Protein AF-A0A4Y2NV01-F1 (afdb_monomer)

Radius of gyration: 21.33 Å; Cα contacts (8 Å, |Δi|>4): 60; chains: 1; bounding box: 48×31×51 Å

Foldseek 3Di:
DVVVCVVVVNPDQVVLLVVVVVVDDPVLCVQCVVCVVPPDDPHSNVVSVVSSVVVVLVVVVVVLLVVLLVDACPVPDLVVNLVVNCVSCVVSDDPVSSVVSSLVRDDPVVNVVVVVVDDD

Mean predicted aligned error: 11.94 Å

Structure (mmCIF, N/CA/C/O backbone):
data_AF-A0A4Y2NV01-F1
#
_entry.id   AF-A0A4Y2NV01-F1
#
loop_
_atom_site.group_PDB
_atom_site.id
_atom_site.type_symbol
_atom_site.label_atom_id
_atom_site.label_alt_id
_atom_site.label_comp_id
_atom_site.label_asym_id
_atom_site.label_entity_id
_atom_site.label_seq_id
_atom_site.pdbx_PDB_ins_code
_atom_site.Cartn_x
_atom_site.Cartn_y
_atom_site.Cartn_z
_atom_site.occupancy
_atom_site.B_iso_or_equiv
_atom_site.auth_seq_id
_atom_site.auth_comp_id
_atom_site.auth_asym_id
_atom_site.auth_atom_id
_atom_site.pdbx_PDB_model_num
ATOM 1 N N . MET A 1 1 ? 13.726 -6.602 -5.832 1.00 59.62 1 MET A N 1
ATOM 2 C CA . MET A 1 1 ? 13.612 -6.350 -7.286 1.00 59.62 1 MET A CA 1
ATOM 3 C C . MET A 1 1 ? 14.765 -5.481 -7.773 1.00 59.62 1 MET A C 1
ATOM 5 O O . MET A 1 1 ? 15.506 -5.934 -8.630 1.00 59.62 1 MET A O 1
ATOM 9 N N . GLU A 1 2 ? 15.020 -4.323 -7.153 1.00 65.00 2 GLU A N 1
ATOM 10 C CA . GLU A 1 2 ? 16.169 -3.465 -7.508 1.00 65.00 2 GLU A CA 1
ATOM 11 C C . GLU A 1 2 ? 17.526 -4.170 -7.432 1.00 65.00 2 GLU A C 1
ATOM 13 O O . GLU A 1 2 ? 18.342 -4.016 -8.332 1.00 65.00 2 GLU A O 1
ATOM 18 N N . SER A 1 3 ? 17.733 -5.040 -6.440 1.00 69.25 3 SER A N 1
ATOM 19 C CA . SER A 1 3 ? 18.971 -5.819 -6.318 1.00 69.25 3 SER A CA 1
ATOM 20 C C . SER A 1 3 ? 19.257 -6.714 -7.531 1.00 69.25 3 SER A C 1
ATOM 22 O O . SER A 1 3 ? 20.423 -6.929 -7.837 1.00 69.25 3 SER A O 1
ATOM 24 N N . GLN A 1 4 ? 18.231 -7.211 -8.242 1.00 71.69 4 GLN A N 1
ATOM 25 C CA . GLN A 1 4 ? 18.426 -8.031 -9.448 1.00 71.69 4 GLN A CA 1
ATOM 26 C C . GLN A 1 4 ? 18.881 -7.183 -10.638 1.00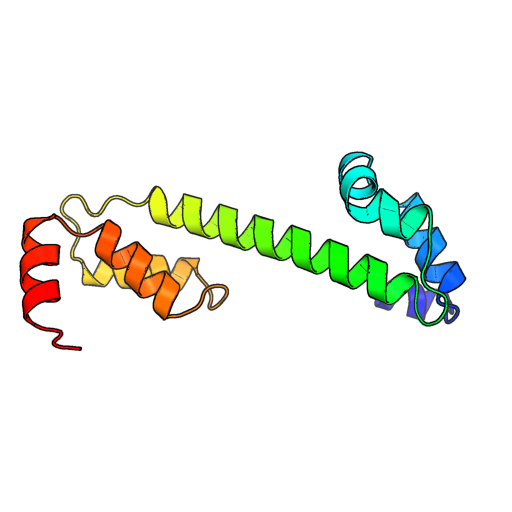 71.69 4 GLN A C 1
ATOM 28 O O . GLN A 1 4 ? 19.762 -7.604 -11.380 1.00 71.69 4 GLN A O 1
ATOM 33 N N . PHE A 1 5 ? 18.344 -5.968 -10.785 1.00 75.25 5 PHE A N 1
ATOM 34 C CA . PHE A 1 5 ? 18.794 -5.036 -11.821 1.00 75.25 5 PHE A CA 1
ATOM 35 C C . PHE A 1 5 ? 20.222 -4.559 -11.565 1.00 75.25 5 PHE A C 1
ATOM 37 O O . PHE A 1 5 ? 21.025 -4.522 -12.494 1.00 75.25 5 PHE A O 1
ATOM 44 N N . THR A 1 6 ? 20.565 -4.279 -10.305 1.00 71.12 6 THR A N 1
ATOM 45 C CA . THR A 1 6 ? 21.931 -3.917 -9.907 1.00 71.12 6 THR A CA 1
ATOM 46 C C . THR A 1 6 ? 22.914 -5.066 -10.143 1.00 71.12 6 THR A C 1
ATOM 48 O O . THR A 1 6 ? 23.996 -4.834 -10.672 1.00 71.12 6 THR A O 1
ATOM 51 N N . LEU A 1 7 ? 22.535 -6.308 -9.819 1.00 72.06 7 LEU A N 1
ATOM 52 C CA . LEU A 1 7 ? 23.354 -7.501 -10.079 1.00 72.06 7 LEU A CA 1
ATOM 53 C C . LEU A 1 7 ? 23.544 -7.781 -11.576 1.00 72.06 7 LEU A C 1
ATOM 55 O O . LEU A 1 7 ? 24.621 -8.200 -11.983 1.00 72.06 7 LEU A O 1
ATOM 59 N N . ALA A 1 8 ? 22.517 -7.536 -12.391 1.00 68.81 8 ALA A N 1
ATOM 60 C CA . ALA A 1 8 ? 22.559 -7.735 -13.839 1.00 68.81 8 ALA A CA 1
ATOM 61 C C . ALA A 1 8 ? 23.188 -6.555 -14.610 1.00 68.81 8 ALA A C 1
ATOM 63 O O . ALA A 1 8 ? 23.243 -6.594 -15.838 1.00 68.81 8 ALA A O 1
ATOM 64 N N . GLY A 1 9 ? 23.631 -5.493 -13.923 1.00 70.94 9 GLY A N 1
ATOM 65 C CA . GLY A 1 9 ? 24.184 -4.288 -14.556 1.00 70.94 9 GLY A CA 1
ATOM 66 C C . GLY A 1 9 ? 23.159 -3.476 -15.359 1.00 70.94 9 GLY A C 1
ATOM 67 O O . GLY A 1 9 ? 23.531 -2.655 -16.196 1.00 70.94 9 GLY A O 1
ATOM 68 N N . VAL A 1 10 ? 21.863 -3.692 -15.127 1.00 72.62 10 VAL A N 1
ATOM 69 C CA . VAL A 1 10 ? 20.784 -3.030 -15.863 1.00 72.62 10 VAL A CA 1
ATOM 70 C C . VAL A 1 10 ? 20.525 -1.658 -15.246 1.00 72.62 10 VAL A C 1
ATOM 72 O O . VAL A 1 10 ? 19.802 -1.518 -14.259 1.00 72.62 10 VAL A O 1
ATOM 75 N N . THR A 1 11 ? 21.115 -0.626 -15.843 1.00 69.62 11 THR A N 1
ATOM 76 C CA . THR A 1 11 ? 20.941 0.775 -15.426 1.00 69.62 11 THR A CA 1
ATOM 77 C C . THR A 1 11 ? 19.877 1.511 -16.237 1.00 69.62 11 THR A C 1
ATOM 79 O O . THR A 1 11 ? 19.273 2.444 -15.715 1.00 69.62 11 THR A O 1
ATOM 82 N N . SER A 1 12 ? 19.593 1.061 -17.464 1.00 78.19 12 SER A N 1
ATOM 83 C CA . SER A 1 12 ? 18.589 1.671 -18.343 1.00 78.19 12 SER A CA 1
ATOM 84 C C . SER A 1 12 ? 17.168 1.426 -17.840 1.00 78.19 12 SER A C 1
ATOM 86 O O . SER A 1 12 ? 16.751 0.281 -17.649 1.00 78.19 12 SER A O 1
ATOM 88 N N . GLU A 1 13 ? 16.405 2.503 -17.665 1.00 77.31 13 GLU A N 1
ATOM 89 C CA . GLU A 1 13 ? 15.003 2.434 -17.255 1.00 77.31 13 GLU A CA 1
ATOM 90 C C . GLU A 1 13 ? 14.111 1.704 -18.248 1.00 77.31 13 GLU A C 1
ATOM 92 O O . GLU A 1 13 ? 13.253 0.933 -17.829 1.00 77.31 13 GLU A O 1
ATOM 97 N N . ILE A 1 14 ? 14.353 1.868 -19.548 1.00 77.75 14 ILE A N 1
ATOM 98 C CA . ILE A 1 14 ? 13.606 1.162 -20.594 1.00 77.75 14 ILE A CA 1
ATOM 99 C C . ILE A 1 14 ? 13.818 -0.352 -20.457 1.00 77.75 14 ILE A C 1
ATOM 101 O O . ILE A 1 14 ? 12.866 -1.132 -20.514 1.00 77.75 14 ILE A O 1
ATOM 105 N N . THR A 1 15 ? 15.052 -0.787 -20.190 1.00 80.69 15 THR A N 1
ATOM 106 C CA . THR A 1 15 ? 15.349 -2.209 -19.975 1.00 80.69 15 THR A CA 1
ATOM 107 C C . THR A 1 15 ? 14.686 -2.738 -18.704 1.00 80.69 15 THR A C 1
ATOM 109 O O . THR A 1 15 ? 14.122 -3.832 -18.727 1.00 80.69 15 THR A O 1
ATOM 112 N N . LYS A 1 16 ? 14.695 -1.969 -17.603 1.00 81.06 16 LYS A N 1
ATOM 113 C CA . LYS A 1 16 ? 13.985 -2.347 -16.367 1.00 81.06 16 LYS A CA 1
ATOM 114 C C . LYS A 1 16 ? 12.476 -2.432 -16.594 1.00 81.06 16 LYS A C 1
ATOM 116 O O . LYS A 1 16 ? 11.851 -3.388 -16.142 1.00 81.06 16 LYS A O 1
ATOM 121 N N . PHE A 1 17 ? 11.908 -1.471 -17.319 1.00 82.12 17 PHE A N 1
ATOM 122 C CA . PHE A 1 17 ? 10.496 -1.426 -17.681 1.00 82.12 17 PHE A CA 1
ATOM 123 C C . PHE A 1 17 ? 10.084 -2.682 -18.451 1.00 82.12 17 PHE A C 1
ATOM 125 O O . PHE A 1 17 ? 9.199 -3.401 -17.998 1.00 82.12 17 PHE A O 1
ATOM 132 N N . HIS A 1 18 ? 10.782 -3.030 -19.537 1.00 82.44 18 HIS A N 1
ATOM 133 C CA . HIS A 1 18 ? 10.476 -4.249 -20.293 1.00 82.44 18 HIS A CA 1
ATOM 134 C C . HIS A 1 18 ? 10.630 -5.523 -19.457 1.00 82.44 18 HIS A C 1
ATOM 136 O O . HIS A 1 18 ? 9.818 -6.438 -19.580 1.00 82.44 18 HIS A O 1
ATOM 142 N N . HIS A 1 19 ? 11.630 -5.580 -18.574 1.00 82.62 19 HIS A N 1
ATOM 143 C CA . HIS A 1 19 ? 11.819 -6.729 -17.691 1.00 82.62 19 HIS A CA 1
ATOM 144 C C . HIS A 1 19 ? 10.650 -6.906 -16.713 1.00 82.62 19 HIS A C 1
ATOM 146 O O . HIS A 1 19 ? 10.205 -8.029 -16.485 1.00 82.62 19 HIS A O 1
ATOM 152 N N . ILE A 1 20 ? 10.122 -5.802 -16.168 1.00 81.75 20 ILE A N 1
ATOM 153 C CA . ILE A 1 20 ? 8.915 -5.841 -15.339 1.00 81.75 20 ILE A CA 1
ATOM 154 C C . ILE A 1 20 ? 7.710 -6.245 -16.177 1.00 81.75 20 ILE A C 1
ATOM 156 O O . ILE A 1 20 ? 7.024 -7.178 -15.787 1.00 81.75 20 ILE A O 1
ATOM 160 N N . VAL A 1 21 ? 7.471 -5.609 -17.327 1.00 83.12 21 VAL A N 1
ATOM 161 C CA . VAL A 1 21 ? 6.295 -5.879 -18.173 1.00 83.12 21 VAL A CA 1
ATOM 162 C C . VAL A 1 21 ? 6.172 -7.366 -18.528 1.00 83.12 21 VAL A C 1
ATOM 164 O O . VAL A 1 21 ? 5.071 -7.905 -18.494 1.00 83.12 21 VAL A O 1
ATOM 167 N N . VAL A 1 22 ? 7.291 -8.050 -18.789 1.00 84.06 22 VAL A N 1
ATOM 168 C CA . VAL A 1 22 ? 7.317 -9.504 -19.047 1.00 84.06 22 VAL A CA 1
ATOM 169 C C . VAL A 1 22 ? 7.028 -10.337 -17.791 1.00 84.06 22 VAL A C 1
ATOM 171 O O . VAL A 1 22 ? 6.471 -11.428 -17.888 1.00 84.06 22 VAL A O 1
ATOM 174 N N . ALA A 1 23 ? 7.403 -9.845 -16.612 1.00 83.19 23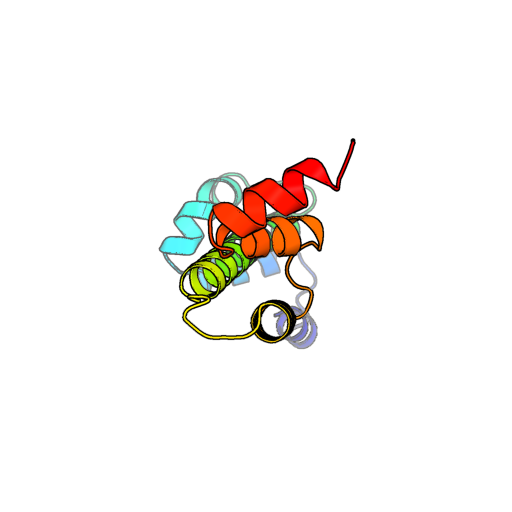 ALA A N 1
ATOM 175 C CA . ALA A 1 23 ? 7.180 -10.520 -15.336 1.00 83.19 23 ALA A CA 1
ATOM 176 C C . ALA A 1 23 ? 5.779 -10.276 -14.738 1.00 83.19 23 ALA A C 1
ATOM 178 O O . ALA A 1 23 ? 5.405 -10.973 -13.790 1.00 83.19 23 ALA A O 1
ATOM 179 N N . LEU A 1 24 ? 5.012 -9.307 -15.258 1.00 83.88 24 LEU A N 1
ATOM 180 C CA . LEU A 1 24 ? 3.679 -8.969 -14.754 1.00 83.88 24 LEU A CA 1
ATOM 181 C C . LEU A 1 24 ? 2.639 -10.030 -15.111 1.00 83.88 24 LEU A C 1
ATOM 183 O O . LEU A 1 24 ? 2.601 -10.585 -16.210 1.00 83.88 24 LEU A O 1
ATOM 187 N N . LYS A 1 25 ? 1.728 -10.278 -14.171 1.00 83.38 25 LYS A N 1
ATOM 188 C CA . LYS A 1 25 ? 0.572 -11.151 -14.383 1.00 83.38 25 LYS A CA 1
ATOM 189 C C . LYS A 1 25 ? -0.525 -10.412 -15.159 1.00 83.38 25 LYS A C 1
ATOM 191 O O . LYS A 1 25 ? -0.607 -9.187 -15.082 1.00 83.38 25 LYS A O 1
ATOM 196 N N . PRO A 1 26 ? -1.461 -11.137 -15.805 1.00 80.62 26 PRO A N 1
ATOM 197 C CA . PRO A 1 26 ? -2.564 -10.522 -16.551 1.00 80.62 26 PRO A CA 1
ATOM 198 C C . PRO A 1 26 ? -3.356 -9.483 -15.742 1.00 80.62 26 PRO A C 1
ATOM 200 O O . PRO A 1 26 ? -3.655 -8.411 -16.248 1.00 80.62 26 PRO A O 1
ATOM 203 N N . LYS A 1 27 ? -3.604 -9.756 -14.454 1.00 77.69 27 LYS A N 1
ATOM 204 C CA . LYS A 1 27 ? -4.318 -8.841 -13.547 1.00 77.69 27 LYS A CA 1
ATOM 205 C C . LYS A 1 27 ? -3.561 -7.545 -13.240 1.00 77.69 27 LYS A C 1
ATOM 207 O O . LYS A 1 27 ? -4.181 -6.534 -12.942 1.00 77.69 27 LYS A O 1
ATOM 212 N N . GLU A 1 28 ? -2.231 -7.585 -13.251 1.00 79.81 28 GLU A N 1
ATOM 213 C CA . GLU A 1 28 ? -1.400 -6.396 -13.034 1.00 79.81 28 GLU A CA 1
ATOM 214 C C . GLU A 1 28 ? -1.331 -5.564 -14.320 1.00 79.81 28 GLU A C 1
ATOM 216 O O . GLU A 1 28 ? -1.431 -4.341 -14.268 1.00 79.81 28 GLU A O 1
ATOM 221 N N . LEU A 1 29 ? -1.256 -6.231 -15.479 1.00 81.88 29 LEU A N 1
ATOM 222 C CA . LEU A 1 29 ? -1.310 -5.592 -16.797 1.00 81.88 29 LEU A CA 1
ATOM 223 C C . LEU A 1 29 ? -2.623 -4.842 -17.044 1.00 81.88 29 LEU A C 1
ATOM 225 O O . LEU A 1 29 ? -2.598 -3.805 -17.694 1.00 81.88 29 LEU A O 1
ATOM 229 N N . GLU A 1 30 ? -3.753 -5.308 -16.506 1.00 82.56 30 GLU A N 1
ATOM 230 C CA . GLU A 1 30 ? -5.021 -4.565 -16.575 1.00 82.56 30 GLU A CA 1
ATOM 231 C C . GLU A 1 30 ? -4.955 -3.211 -15.853 1.00 82.56 30 GLU A C 1
ATOM 233 O O . GLU A 1 30 ? -5.630 -2.266 -16.255 1.00 82.56 30 GLU A O 1
ATOM 238 N N . VAL A 1 31 ? -4.140 -3.093 -14.801 1.00 79.12 31 VAL A N 1
ATOM 239 C CA . VAL A 1 31 ? -4.108 -1.895 -13.943 1.00 79.12 31 VAL A CA 1
ATOM 240 C C . VAL A 1 31 ? -3.047 -0.896 -14.377 1.00 79.12 31 VAL A C 1
ATOM 242 O O . VAL A 1 31 ? -3.206 0.305 -14.166 1.00 79.12 31 VAL A O 1
ATOM 245 N N . VAL A 1 32 ? -1.968 -1.394 -14.973 1.00 83.62 32 VAL A N 1
ATOM 246 C CA . VAL A 1 32 ? -0.876 -0.575 -15.510 1.00 83.62 32 VAL A CA 1
ATOM 247 C C . VAL A 1 32 ? -0.901 -0.491 -17.034 1.00 83.62 32 VAL A C 1
ATOM 249 O O . VAL A 1 32 ? 0.049 -0.001 -17.637 1.00 83.62 32 VAL A O 1
ATOM 252 N N . GLY A 1 33 ? -1.955 -1.004 -17.672 1.00 81.69 33 GLY A N 1
ATOM 253 C CA . GLY A 1 33 ? -2.058 -1.113 -19.125 1.00 81.69 33 GLY A CA 1
ATOM 254 C C . GLY A 1 33 ? -1.947 0.234 -19.832 1.00 81.69 33 GLY A C 1
ATOM 255 O O . GLY A 1 33 ? -1.358 0.310 -20.902 1.00 81.69 33 GLY A O 1
ATOM 256 N N . ASP A 1 34 ? -2.424 1.308 -19.207 1.00 83.00 34 ASP A N 1
ATOM 257 C CA . ASP A 1 34 ? -2.259 2.685 -19.672 1.00 83.00 34 ASP A CA 1
ATOM 258 C C . ASP A 1 34 ? -0.783 3.116 -19.705 1.00 83.00 34 ASP A C 1
ATOM 260 O O . ASP A 1 34 ? -0.332 3.675 -20.703 1.00 83.00 34 ASP A O 1
ATOM 264 N N . ILE A 1 35 ? -0.013 2.779 -18.665 1.00 83.31 35 ILE A N 1
ATOM 265 C CA . ILE A 1 35 ? 1.433 3.046 -18.576 1.00 83.31 35 ILE A CA 1
ATOM 266 C C . ILE A 1 35 ? 2.211 2.149 -19.549 1.00 83.31 35 ILE A C 1
ATOM 268 O O . ILE A 1 35 ? 3.220 2.566 -20.113 1.00 83.31 35 ILE A O 1
ATOM 272 N N . VAL A 1 36 ? 1.744 0.917 -19.773 1.00 82.06 36 VAL A N 1
ATOM 273 C CA . VAL A 1 36 ? 2.369 -0.019 -20.718 1.00 82.06 36 VAL A CA 1
ATOM 274 C C . VAL A 1 36 ? 2.135 0.399 -22.172 1.00 82.06 36 VAL A C 1
ATOM 276 O O . VAL A 1 36 ? 3.049 0.298 -22.988 1.00 82.06 36 VAL A O 1
ATOM 279 N N . LEU A 1 37 ? 0.933 0.880 -22.497 1.00 81.69 37 LEU A N 1
ATOM 280 C CA . LEU A 1 37 ? 0.554 1.319 -23.843 1.00 81.69 37 LEU A CA 1
ATOM 281 C C . LEU A 1 37 ? 1.079 2.718 -24.176 1.00 81.69 37 LEU A C 1
ATOM 283 O O . LEU A 1 37 ? 1.362 2.995 -25.339 1.00 81.69 37 LEU A O 1
ATOM 287 N N . ASN A 1 38 ? 1.216 3.587 -23.175 1.00 80.12 38 ASN A N 1
ATOM 288 C CA . ASN A 1 38 ? 1.756 4.930 -23.333 1.00 80.12 38 ASN A CA 1
ATOM 289 C C . ASN A 1 38 ? 2.804 5.227 -22.244 1.00 80.12 38 ASN A C 1
ATOM 291 O O . ASN A 1 38 ? 2.500 5.914 -21.263 1.00 80.12 38 ASN A O 1
ATOM 295 N N . PRO A 1 39 ? 4.033 4.698 -22.389 1.00 76.62 39 PRO A N 1
ATOM 296 C CA . PRO A 1 39 ? 5.079 4.892 -21.397 1.00 76.62 39 PRO A CA 1
ATOM 297 C C . PRO A 1 39 ? 5.507 6.368 -21.325 1.00 76.62 39 PRO A C 1
ATOM 299 O O . PRO A 1 39 ? 5.747 6.990 -22.364 1.00 76.62 39 PRO A O 1
ATOM 302 N N . PRO A 1 40 ? 5.630 6.949 -20.118 1.00 77.38 40 PRO A N 1
ATOM 303 C CA . PRO A 1 40 ? 6.134 8.307 -19.954 1.00 77.38 40 PRO A CA 1
ATOM 304 C C . PRO A 1 40 ? 7.613 8.400 -20.357 1.00 77.38 40 PRO A C 1
ATOM 306 O O . PRO A 1 40 ? 8.377 7.453 -20.178 1.00 77.38 40 PRO A O 1
ATOM 309 N N . ALA A 1 41 ? 8.005 9.550 -20.911 1.00 72.69 41 ALA A N 1
ATOM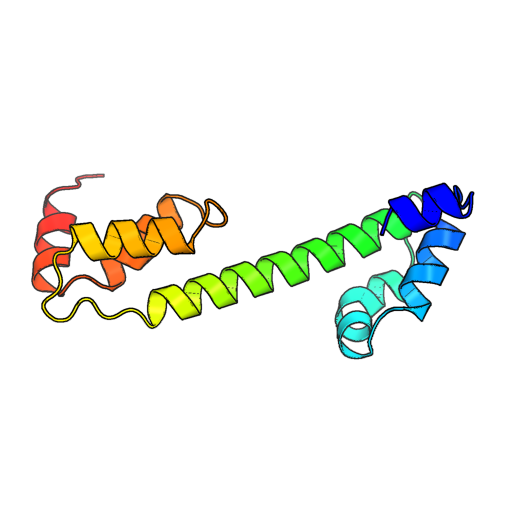 310 C CA . ALA A 1 41 ? 9.314 9.736 -21.542 1.00 72.69 41 ALA A CA 1
ATOM 311 C C . ALA A 1 41 ? 10.480 9.893 -20.553 1.00 72.69 41 ALA A C 1
ATOM 313 O O . ALA A 1 41 ? 11.594 9.502 -20.889 1.00 72.69 41 ALA A O 1
ATOM 314 N N . ASP A 1 42 ? 10.233 10.460 -19.368 1.00 71.69 42 ASP A N 1
ATOM 315 C CA . ASP A 1 42 ? 11.294 10.721 -18.390 1.00 71.69 42 ASP A CA 1
ATOM 316 C C . ASP A 1 42 ? 11.632 9.475 -17.563 1.00 71.69 42 ASP A C 1
ATOM 318 O O . ASP A 1 42 ? 12.811 9.180 -17.428 1.00 71.69 42 ASP A O 1
ATOM 322 N N . GLU A 1 43 ? 10.639 8.715 -17.067 1.00 79.12 43 GLU A N 1
ATOM 323 C CA . GLU A 1 43 ? 10.886 7.583 -16.147 1.00 79.12 43 GLU A CA 1
ATOM 324 C C . GLU A 1 43 ? 9.790 6.485 -16.205 1.00 79.12 43 GLU A C 1
ATOM 326 O O . GLU A 1 43 ? 8.923 6.384 -15.323 1.00 79.12 43 GLU A O 1
ATOM 331 N N . PRO A 1 44 ? 9.762 5.634 -17.253 1.00 80.50 44 PRO A N 1
ATOM 332 C CA . PRO A 1 44 ? 8.697 4.643 -17.452 1.00 80.50 44 PRO A CA 1
ATOM 333 C C . PRO A 1 44 ? 8.692 3.534 -16.393 1.00 80.50 44 PRO A C 1
ATOM 335 O O . PRO A 1 44 ? 7.633 3.008 -16.041 1.00 80.50 44 PRO A O 1
ATOM 338 N N . TYR A 1 45 ? 9.862 3.178 -15.856 1.00 82.31 45 TYR A N 1
ATOM 339 C CA . TYR A 1 45 ? 9.971 2.173 -14.803 1.00 82.31 45 TYR A CA 1
ATOM 340 C C . TYR A 1 45 ? 9.475 2.707 -13.460 1.00 82.31 45 TYR A C 1
ATOM 342 O O . TYR A 1 45 ? 8.724 2.003 -12.781 1.00 82.31 45 TYR A O 1
ATOM 350 N N . ASP A 1 46 ? 9.873 3.922 -13.065 1.00 83.44 46 ASP A N 1
ATOM 351 C CA . ASP A 1 46 ? 9.448 4.460 -11.772 1.00 83.44 46 ASP A CA 1
ATOM 352 C C . ASP A 1 46 ? 7.934 4.687 -11.739 1.00 83.44 46 ASP A C 1
ATOM 354 O O . ASP A 1 46 ? 7.277 4.268 -10.785 1.00 83.44 46 ASP A O 1
ATOM 358 N N . ALA A 1 47 ? 7.351 5.208 -12.826 1.00 84.81 47 ALA A N 1
ATOM 359 C CA . ALA A 1 47 ? 5.903 5.354 -12.964 1.00 84.81 47 ALA A CA 1
ATOM 360 C C . ALA A 1 47 ? 5.163 4.015 -12.790 1.00 84.81 47 ALA A C 1
ATOM 362 O O . ALA A 1 47 ? 4.214 3.917 -12.003 1.00 84.81 47 ALA A O 1
ATOM 363 N N . LEU A 1 48 ? 5.635 2.964 -13.472 1.00 84.94 48 LEU A N 1
ATOM 364 C CA . LEU A 1 48 ? 5.072 1.618 -13.381 1.00 84.94 48 LEU A CA 1
ATOM 365 C C . LEU A 1 48 ? 5.200 1.042 -11.963 1.00 84.94 48 LEU A C 1
ATOM 367 O O . LEU A 1 48 ? 4.221 0.563 -11.385 1.00 84.94 48 LEU A O 1
ATOM 371 N N . ARG A 1 49 ? 6.401 1.120 -11.380 1.00 83.88 49 ARG A N 1
ATOM 372 C CA . ARG A 1 49 ? 6.690 0.638 -10.025 1.00 83.88 49 ARG A CA 1
ATOM 373 C C . ARG A 1 49 ? 5.807 1.336 -8.999 1.00 83.88 49 ARG A C 1
ATOM 375 O O . ARG A 1 49 ? 5.222 0.674 -8.149 1.00 83.88 49 ARG A O 1
ATOM 382 N N . LYS A 1 50 ? 5.693 2.659 -9.085 1.00 84.31 50 LYS A N 1
ATOM 383 C CA . LYS A 1 50 ? 4.916 3.479 -8.156 1.00 84.31 50 LYS A CA 1
ATOM 384 C C . LYS A 1 50 ? 3.435 3.130 -8.225 1.00 84.31 50 LYS A C 1
ATOM 386 O O . LYS A 1 50 ? 2.814 2.950 -7.183 1.00 84.31 50 LYS A O 1
ATOM 391 N N . ARG A 1 51 ? 2.890 2.937 -9.432 1.00 84.56 51 ARG A N 1
ATOM 392 C CA . ARG A 1 51 ? 1.497 2.516 -9.631 1.00 84.56 51 ARG A CA 1
ATOM 393 C C . ARG A 1 51 ? 1.219 1.137 -9.036 1.00 84.56 51 ARG A C 1
ATOM 395 O O . ARG A 1 51 ? 0.237 0.987 -8.311 1.00 84.56 51 ARG A O 1
ATOM 402 N N . LEU A 1 52 ? 2.098 0.165 -9.288 1.00 84.00 52 LEU A N 1
ATOM 403 C CA . LEU A 1 52 ? 2.000 -1.173 -8.697 1.00 84.00 52 LEU A CA 1
ATOM 404 C C . LEU A 1 52 ? 2.081 -1.100 -7.172 1.00 84.00 52 LEU A C 1
ATOM 406 O O . LEU A 1 52 ? 1.208 -1.624 -6.488 1.00 84.00 52 LEU A O 1
ATOM 410 N N . CYS A 1 53 ? 3.080 -0.403 -6.625 1.00 82.81 53 CYS A N 1
ATOM 411 C CA . CYS A 1 53 ? 3.224 -0.227 -5.183 1.00 82.81 53 CYS A CA 1
ATOM 412 C C . CYS A 1 53 ? 1.980 0.406 -4.554 1.00 82.81 53 CYS A C 1
ATOM 414 O O . CYS A 1 53 ? 1.528 -0.091 -3.530 1.00 82.81 53 CYS A O 1
ATOM 416 N N . SER A 1 54 ? 1.401 1.443 -5.165 1.00 81.19 54 SER A N 1
ATOM 417 C CA . SER A 1 54 ? 0.159 2.052 -4.681 1.00 81.19 54 SER A CA 1
ATOM 418 C C . SER A 1 54 ? -1.009 1.070 -4.697 1.00 81.19 54 SER A C 1
ATOM 420 O O . SER A 1 54 ? -1.682 0.923 -3.686 1.00 81.19 54 SER A O 1
ATOM 422 N N . GLN A 1 55 ? -1.213 0.334 -5.790 1.00 80.50 55 GLN A N 1
ATOM 423 C CA . GLN A 1 55 ? -2.307 -0.635 -5.872 1.00 80.50 55 GLN A CA 1
ATOM 424 C C . GLN A 1 55 ? -2.172 -1.755 -4.828 1.00 80.50 55 GLN A C 1
ATOM 426 O O . GLN A 1 55 ? -3.153 -2.157 -4.198 1.00 80.50 55 GLN A O 1
ATOM 431 N N . TYR A 1 56 ? -0.960 -2.282 -4.652 1.00 76.50 56 TYR A N 1
ATOM 432 C CA . TYR A 1 56 ? -0.702 -3.321 -3.662 1.00 76.50 56 TYR A CA 1
ATOM 433 C C . TYR A 1 56 ? -0.804 -2.786 -2.233 1.00 76.50 56 TYR A C 1
ATOM 435 O O . TYR A 1 56 ? -1.339 -3.489 -1.380 1.00 76.50 56 TYR A O 1
ATOM 443 N N . ALA A 1 57 ? -0.373 -1.548 -1.982 1.00 74.19 57 ALA A N 1
ATOM 444 C CA . ALA A 1 57 ? -0.556 -0.883 -0.696 1.00 74.19 57 ALA A CA 1
ATOM 445 C C . ALA A 1 57 ? -2.045 -0.696 -0.367 1.00 74.19 57 ALA A C 1
ATOM 447 O O . ALA A 1 57 ? -2.478 -1.107 0.706 1.00 74.19 57 ALA A O 1
ATOM 448 N N . ASP A 1 58 ? -2.851 -0.202 -1.312 1.00 72.12 58 ASP A N 1
ATOM 449 C CA . ASP A 1 58 ? -4.301 -0.055 -1.137 1.00 72.12 58 ASP A CA 1
ATOM 450 C C . ASP A 1 58 ? -4.971 -1.412 -0.864 1.00 72.12 58 ASP A C 1
ATOM 452 O O . ASP A 1 58 ? -5.855 -1.529 -0.013 1.00 72.12 58 ASP A O 1
ATOM 456 N N . SER A 1 59 ? -4.525 -2.472 -1.547 1.00 76.56 59 SER A N 1
ATOM 457 C CA . SER A 1 59 ? -5.023 -3.829 -1.311 1.00 76.56 59 SER A CA 1
ATOM 458 C C . SER A 1 59 ? -4.619 -4.382 0.059 1.00 76.56 59 SER A C 1
ATOM 460 O O . SER A 1 59 ? -5.407 -5.115 0.663 1.00 76.56 59 SER A O 1
ATOM 462 N N . GLU A 1 60 ? -3.409 -4.092 0.545 1.00 75.25 60 GLU A N 1
ATOM 463 C CA . GLU A 1 60 ? -2.980 -4.476 1.893 1.00 75.25 60 GLU A CA 1
ATOM 464 C C . GLU A 1 60 ? -3.769 -3.716 2.960 1.00 75.25 60 GLU A C 1
ATOM 466 O O . GLU A 1 60 ? -4.256 -4.335 3.909 1.00 75.25 60 GLU A O 1
ATOM 471 N N . ASP A 1 61 ? -3.964 -2.411 2.776 1.00 75.81 61 ASP A N 1
ATOM 472 C CA . ASP A 1 61 ? -4.751 -1.566 3.670 1.00 75.81 61 ASP A CA 1
ATOM 473 C C . ASP A 1 61 ? -6.210 -2.009 3.720 1.00 75.81 61 ASP A C 1
ATOM 475 O O . ASP A 1 61 ? -6.791 -2.102 4.804 1.00 75.81 61 ASP A O 1
ATOM 479 N N . GLN A 1 62 ? -6.810 -2.334 2.573 1.00 78.00 62 GLN A N 1
ATOM 480 C CA . GLN A 1 62 ? -8.171 -2.860 2.522 1.00 78.00 62 GLN A CA 1
ATOM 481 C C . GLN A 1 62 ? -8.264 -4.206 3.243 1.00 78.00 62 GLN A C 1
ATOM 483 O O . GLN A 1 62 ? -9.138 -4.401 4.086 1.00 78.00 62 GLN A O 1
ATOM 488 N N . ARG A 1 63 ? -7.316 -5.115 2.997 1.00 79.69 63 ARG A N 1
ATOM 489 C CA . ARG A 1 63 ? -7.268 -6.413 3.678 1.00 79.69 63 ARG A CA 1
ATOM 490 C C . ARG A 1 63 ? -7.108 -6.261 5.191 1.00 79.69 63 ARG A C 1
ATOM 492 O O . ARG A 1 63 ? -7.702 -7.022 5.954 1.00 79.69 63 ARG A O 1
ATOM 499 N N . LEU A 1 64 ? -6.313 -5.291 5.633 1.00 77.75 64 LEU A N 1
ATOM 500 C CA . LEU A 1 64 ? -6.123 -4.979 7.044 1.00 77.75 64 LEU A CA 1
ATOM 501 C C . LEU A 1 64 ? -7.397 -4.384 7.662 1.00 77.75 64 LEU A C 1
ATOM 503 O O . LEU A 1 64 ? -7.795 -4.806 8.751 1.00 77.75 64 LEU A O 1
ATOM 507 N N . ARG A 1 65 ? -8.082 -3.474 6.958 1.00 76.56 65 ARG A N 1
ATOM 508 C CA . ARG A 1 65 ? -9.399 -2.951 7.360 1.00 76.56 65 ARG A CA 1
ATOM 509 C C . ARG A 1 65 ? -10.424 -4.062 7.492 1.00 76.56 65 ARG A C 1
ATOM 511 O O . ARG A 1 65 ? -11.136 -4.081 8.491 1.00 76.56 65 ARG A O 1
ATOM 518 N N . ASP A 1 66 ? -10.483 -4.987 6.542 1.00 79.69 66 ASP A N 1
ATOM 519 C CA . ASP A 1 66 ? -11.413 -6.117 6.570 1.00 79.69 66 ASP A CA 1
ATOM 520 C C . ASP A 1 66 ? -11.097 -7.057 7.740 1.00 79.69 66 ASP A C 1
ATOM 522 O O . ASP A 1 66 ? -11.994 -7.452 8.486 1.00 79.69 66 ASP A O 1
ATOM 526 N N . LEU A 1 67 ? -9.812 -7.349 7.976 1.00 79.31 67 LEU A N 1
ATOM 527 C CA . LEU A 1 67 ? -9.369 -8.152 9.115 1.00 79.31 67 LEU A CA 1
ATOM 528 C C . LEU A 1 67 ? -9.771 -7.507 10.446 1.00 79.31 67 LEU A C 1
ATOM 530 O O . LEU A 1 67 ? -10.344 -8.183 11.297 1.00 79.31 67 LEU A O 1
ATOM 534 N N . ILE A 1 68 ? -9.522 -6.209 10.618 1.00 75.25 68 ILE A N 1
ATOM 535 C CA . ILE A 1 68 ? -9.914 -5.455 11.817 1.00 75.25 68 ILE A CA 1
ATOM 536 C C . ILE A 1 68 ? -11.443 -5.378 11.938 1.00 75.25 68 ILE A C 1
ATOM 538 O O . ILE A 1 68 ? -11.995 -5.550 13.024 1.00 75.25 68 ILE A O 1
ATOM 542 N N . SER A 1 69 ? -12.145 -5.197 10.820 1.00 74.00 69 SER A N 1
ATOM 543 C CA . SER A 1 69 ? -13.609 -5.154 10.758 1.00 74.00 69 SER A CA 1
ATOM 544 C C . SER A 1 69 ? -14.260 -6.514 11.003 1.00 74.00 69 SER A C 1
ATOM 546 O O . SER A 1 69 ? -15.443 -6.579 11.324 1.00 74.00 69 SER A O 1
ATOM 548 N N . SER A 1 70 ? -13.522 -7.614 10.895 1.00 73.44 70 SER A N 1
ATOM 549 C CA . SER A 1 70 ? -14.007 -8.933 11.307 1.00 73.44 70 SER A CA 1
ATOM 550 C C . SER A 1 70 ? -13.885 -9.158 12.820 1.00 73.44 70 SER A C 1
ATOM 552 O O . SER A 1 70 ? -14.535 -10.047 13.369 1.00 73.44 70 SER A O 1
ATOM 554 N N . MET A 1 71 ? -13.093 -8.339 13.525 1.00 74.06 71 MET A N 1
ATOM 555 C CA . MET A 1 71 ? -12.914 -8.461 14.971 1.00 74.06 71 MET A CA 1
ATOM 556 C C . MET A 1 71 ? -14.183 -7.993 15.685 1.00 74.06 71 MET A C 1
ATOM 558 O O . MET A 1 71 ? -14.661 -6.876 15.491 1.00 74.06 71 MET A O 1
ATOM 562 N N . 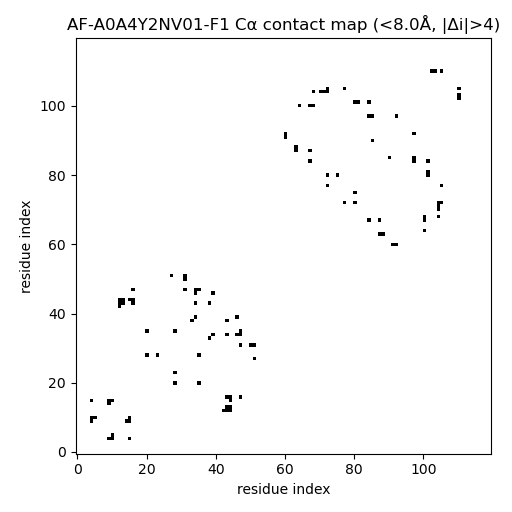GLN A 1 72 ? -14.749 -8.854 16.522 1.00 66.38 72 GLN A N 1
ATOM 563 C CA . GLN A 1 72 ? -15.904 -8.514 17.345 1.00 66.38 72 GLN A CA 1
ATOM 564 C C . GLN A 1 72 ? -15.440 -8.213 18.767 1.00 66.38 72 GLN A C 1
ATOM 566 O O . GLN A 1 72 ? -14.595 -8.925 19.312 1.00 66.38 72 GLN A O 1
ATOM 571 N N . LEU A 1 73 ? -16.003 -7.162 19.372 1.00 67.62 73 LEU A N 1
ATOM 572 C CA . LEU A 1 73 ? -15.718 -6.836 20.767 1.00 67.62 73 LEU A CA 1
ATOM 573 C C . LEU A 1 73 ? -16.208 -7.956 21.703 1.00 67.62 73 LEU A C 1
ATOM 575 O O . LEU A 1 73 ? -15.476 -8.336 22.612 1.00 67.62 73 LEU A O 1
ATOM 579 N N . GLY A 1 74 ? -17.390 -8.536 21.449 1.00 69.38 74 GLY A N 1
ATOM 580 C CA . GLY A 1 74 ? -17.979 -9.574 22.308 1.00 69.38 74 GLY A CA 1
ATOM 581 C C . GLY A 1 74 ? -17.979 -9.151 23.785 1.00 69.38 74 GLY A C 1
ATOM 582 O O . GLY A 1 74 ? -18.271 -7.998 24.088 1.00 69.38 74 GLY A O 1
ATOM 583 N N . ASP A 1 75 ? -17.552 -10.051 24.675 1.00 64.75 75 ASP A N 1
ATOM 584 C CA . ASP A 1 75 ? -17.317 -9.779 26.108 1.00 64.75 75 ASP A CA 1
ATOM 585 C C . ASP A 1 75 ? -15.884 -9.291 26.425 1.00 64.75 75 ASP A C 1
ATOM 587 O O . ASP A 1 75 ? -15.440 -9.281 27.578 1.00 64.75 75 ASP A O 1
ATOM 591 N N . ARG A 1 76 ? -15.085 -8.934 25.411 1.00 65.81 76 ARG A N 1
ATOM 592 C CA . ARG A 1 76 ? -13.683 -8.540 25.612 1.00 65.81 76 ARG A CA 1
ATOM 593 C C . ARG A 1 76 ? -13.582 -7.086 26.066 1.00 65.81 76 ARG A C 1
ATOM 595 O O . ARG A 1 76 ? -14.313 -6.206 25.620 1.00 65.81 76 ARG A O 1
ATOM 602 N N . LYS A 1 77 ? -12.583 -6.806 26.912 1.00 75.75 77 LYS A N 1
ATOM 603 C CA . LYS A 1 77 ? -12.250 -5.435 27.324 1.00 75.75 77 LYS A CA 1
ATOM 604 C C . LYS A 1 77 ? -11.883 -4.578 26.096 1.00 75.75 77 LYS A C 1
ATOM 606 O O . LYS A 1 77 ? -11.009 -4.997 25.330 1.00 75.75 77 LYS A O 1
ATOM 611 N N . PRO A 1 78 ? -12.432 -3.356 25.958 1.00 72.38 78 PRO A N 1
ATOM 612 C CA . PRO A 1 78 ? -12.112 -2.445 24.854 1.00 72.38 78 PRO A CA 1
ATOM 613 C C . PRO A 1 78 ? -10.613 -2.152 24.693 1.00 72.38 78 PRO A C 1
ATOM 615 O O . PRO A 1 78 ? -10.114 -2.066 23.574 1.00 72.38 78 PRO A O 1
ATOM 618 N N . SER A 1 79 ? -9.866 -2.085 25.801 1.00 78.44 79 SER A N 1
ATOM 619 C CA . SER A 1 79 ? -8.409 -1.891 25.791 1.00 78.44 79 SER A CA 1
ATOM 620 C C . SER A 1 79 ? -7.644 -3.039 25.126 1.00 78.44 79 SER A C 1
ATOM 622 O O . SER A 1 79 ? -6.622 -2.810 24.484 1.00 78.44 79 SER A O 1
ATOM 624 N N . ARG A 1 80 ? -8.144 -4.275 25.242 1.00 79.94 80 ARG A N 1
ATOM 625 C CA . ARG A 1 80 ? -7.532 -5.449 24.611 1.00 79.94 80 ARG A CA 1
ATOM 626 C C . ARG A 1 80 ? -7.802 -5.467 23.110 1.00 79.94 80 ARG A C 1
ATOM 628 O O . ARG A 1 80 ? -6.892 -5.772 22.349 1.00 79.94 80 ARG A O 1
ATOM 635 N N . LEU A 1 81 ? -9.006 -5.069 22.692 1.00 79.25 81 LEU A N 1
ATOM 636 C CA . LEU A 1 81 ? -9.330 -4.896 21.276 1.00 79.25 81 LEU A CA 1
ATOM 637 C C . LEU A 1 81 ? -8.445 -3.815 20.637 1.00 79.25 81 LEU A C 1
ATOM 639 O O . LEU A 1 81 ? -7.871 -4.061 19.584 1.00 79.25 81 LEU A O 1
ATOM 643 N N . LEU A 1 82 ? -8.264 -2.661 21.290 1.00 78.38 82 LEU A N 1
ATOM 644 C CA . LEU A 1 82 ? -7.349 -1.614 20.811 1.00 78.38 82 LEU A CA 1
ATOM 645 C C . LEU A 1 82 ? -5.922 -2.121 20.617 1.00 78.38 82 LEU A C 1
ATOM 647 O O . LEU A 1 82 ? -5.294 -1.827 19.601 1.00 78.38 82 LEU A O 1
ATOM 651 N N . LEU A 1 83 ? -5.411 -2.891 21.580 1.00 82.25 83 LEU A N 1
ATOM 652 C CA . LEU A 1 83 ? -4.069 -3.452 21.490 1.00 82.25 83 LEU A CA 1
ATOM 653 C C . LEU A 1 83 ? -3.953 -4.452 20.333 1.00 82.25 83 LEU A C 1
ATOM 655 O O . LEU A 1 83 ? -2.965 -4.427 19.607 1.00 82.25 83 LEU A O 1
ATOM 659 N N . GLU A 1 84 ? -4.962 -5.300 20.134 1.00 81.00 84 GLU A N 1
ATOM 660 C CA . GLU A 1 84 ? -5.002 -6.249 19.020 1.00 81.00 84 GLU A CA 1
ATOM 661 C C . GLU A 1 84 ? -5.085 -5.538 17.660 1.00 81.00 84 GLU A C 1
ATOM 663 O O . GLU A 1 84 ? -4.362 -5.915 16.738 1.00 81.00 84 GLU A O 1
ATOM 668 N N . ILE A 1 85 ? -5.899 -4.483 17.540 1.00 80.56 85 ILE A N 1
ATOM 669 C CA . ILE A 1 85 ? -5.977 -3.653 16.330 1.00 80.56 85 ILE A CA 1
ATOM 670 C C . ILE A 1 85 ? -4.616 -3.011 16.054 1.00 80.56 85 ILE A C 1
ATOM 672 O O . ILE A 1 85 ? -4.108 -3.119 14.942 1.00 80.56 85 ILE A O 1
ATOM 676 N N . ARG A 1 86 ? -3.986 -2.400 17.065 1.00 81.94 86 ARG A N 1
ATOM 677 C CA . ARG A 1 86 ? -2.659 -1.782 16.934 1.00 81.94 86 ARG A CA 1
ATOM 678 C C . ARG A 1 86 ? -1.586 -2.800 16.552 1.00 81.94 86 ARG A C 1
ATOM 680 O O . ARG A 1 86 ? -0.756 -2.519 15.695 1.00 81.94 86 ARG A O 1
ATOM 687 N N . SER A 1 87 ? -1.621 -3.981 17.165 1.00 82.25 87 SER A N 1
ATOM 688 C CA . SER A 1 87 ? -0.682 -5.064 16.875 1.00 82.25 87 SER A CA 1
ATOM 689 C C . SER A 1 87 ? -0.842 -5.598 15.457 1.00 82.25 87 SER A C 1
ATOM 691 O O . SER A 1 87 ? 0.162 -5.927 14.846 1.00 82.25 87 SER A O 1
ATOM 693 N N . LYS A 1 88 ? -2.070 -5.701 14.936 1.00 79.12 88 LYS A N 1
ATOM 694 C CA . LYS A 1 88 ? -2.321 -6.148 13.557 1.00 79.12 88 LYS A CA 1
ATOM 695 C C . LYS A 1 88 ? -2.049 -5.059 12.529 1.00 79.12 88 LYS A C 1
ATOM 697 O O . LYS A 1 88 ? -1.718 -5.370 11.393 1.00 79.12 88 LYS A O 1
ATOM 702 N N . ALA A 1 89 ? -2.220 -3.804 12.926 1.00 77.88 89 ALA A N 1
A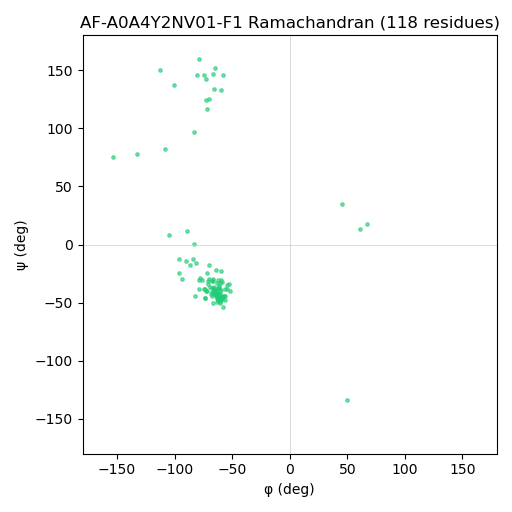TOM 703 C CA . ALA A 1 89 ? -1.970 -2.657 12.080 1.00 77.88 89 ALA A CA 1
ATOM 704 C C . ALA A 1 89 ? -0.484 -2.443 11.792 1.00 77.88 89 ALA A C 1
ATOM 706 O O . ALA A 1 89 ? -0.188 -1.895 10.744 1.00 77.88 89 ALA A O 1
ATOM 707 N N . GLU A 1 90 ? 0.433 -2.827 12.691 1.00 76.31 90 GLU A N 1
ATOM 708 C CA . GLU A 1 90 ? 1.895 -2.679 12.516 1.00 76.31 90 GLU A CA 1
ATOM 709 C C . GLU A 1 90 ? 2.331 -1.291 11.978 1.00 76.31 90 GLU A C 1
ATOM 711 O O . GLU A 1 90 ? 3.281 -1.177 11.213 1.00 76.31 90 GLU A O 1
ATOM 716 N N . ASN A 1 91 ? 1.627 -0.217 12.363 1.00 71.12 91 ASN A N 1
ATOM 717 C CA . ASN A 1 91 ? 1.783 1.157 11.841 1.00 71.12 91 ASN A CA 1
ATOM 718 C C . ASN A 1 91 ? 1.510 1.349 10.331 1.00 71.12 91 ASN A C 1
ATOM 720 O O . ASN A 1 91 ? 1.826 2.404 9.789 1.00 71.12 91 ASN A O 1
ATOM 724 N N . LYS A 1 92 ? 0.897 0.375 9.655 1.00 72.12 92 LYS A N 1
ATOM 725 C CA . LYS A 1 92 ? 0.470 0.477 8.251 1.00 72.12 92 LYS A CA 1
ATOM 726 C C . LYS A 1 92 ? -0.733 1.404 8.047 1.00 72.12 92 LYS A C 1
ATOM 728 O O . LYS A 1 92 ? -0.879 1.969 6.976 1.00 72.12 92 LYS A O 1
ATOM 733 N N . ILE A 1 93 ? -1.565 1.606 9.075 1.00 73.81 93 ILE A N 1
ATOM 734 C CA . ILE A 1 93 ? -2.729 2.509 9.020 1.00 73.81 93 ILE A CA 1
ATOM 735 C C . ILE A 1 93 ? -2.558 3.727 9.928 1.00 73.81 93 ILE A C 1
ATOM 737 O O . ILE A 1 93 ? -1.934 3.645 10.989 1.00 73.81 93 ILE A O 1
ATOM 741 N N . SER A 1 94 ? -3.167 4.848 9.534 1.00 76.44 94 SER A N 1
ATOM 742 C CA . SER A 1 94 ? -3.161 6.082 10.323 1.00 76.44 94 SER A CA 1
ATOM 743 C C . SER A 1 94 ? -3.903 5.923 11.655 1.00 76.44 94 SER A C 1
ATOM 745 O O . SER A 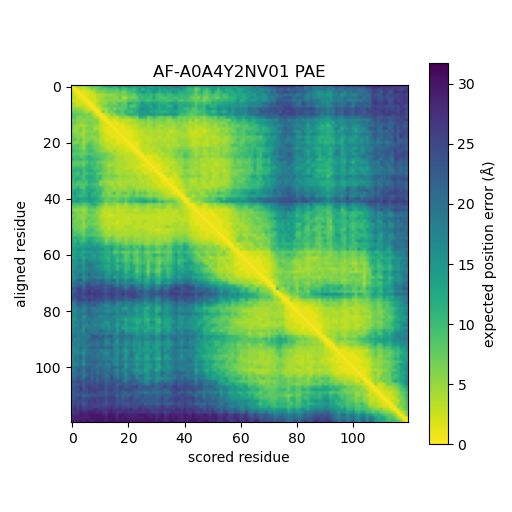1 94 ? -4.841 5.132 11.793 1.00 76.44 94 SER A O 1
ATOM 747 N N . GLU A 1 95 ? -3.500 6.711 12.655 1.00 76.25 95 GLU A N 1
ATOM 748 C CA . GLU A 1 95 ? -4.124 6.690 13.984 1.00 76.25 95 GLU A CA 1
ATOM 749 C C . GLU A 1 95 ? -5.608 7.089 13.927 1.00 76.25 95 GLU A C 1
ATOM 751 O O . GLU A 1 95 ? -6.438 6.505 14.623 1.00 76.25 95 GLU A O 1
ATOM 756 N N . GLU A 1 96 ? -5.966 8.030 13.049 1.00 77.38 96 GLU A N 1
ATOM 757 C CA . GLU A 1 96 ? -7.358 8.418 12.790 1.00 77.38 96 GLU A CA 1
ATOM 758 C C . GLU A 1 96 ? -8.185 7.243 12.268 1.00 77.38 96 GLU A C 1
ATOM 760 O O . GLU A 1 96 ? -9.292 6.985 12.750 1.00 77.38 96 GLU A O 1
ATOM 765 N N . LEU A 1 97 ? -7.623 6.476 11.328 1.00 74.62 97 LEU A N 1
ATOM 766 C CA . LEU A 1 97 ? -8.282 5.293 10.802 1.00 74.62 97 LEU A CA 1
ATOM 767 C C . LEU A 1 97 ? -8.477 4.245 11.896 1.00 74.62 97 LEU A C 1
ATOM 769 O O . LEU A 1 97 ? -9.573 3.713 12.055 1.00 74.62 97 LEU A O 1
ATOM 773 N N . MET A 1 98 ? -7.434 3.992 12.684 1.00 76.88 98 MET A N 1
ATOM 774 C CA . MET A 1 98 ? -7.470 3.059 13.804 1.00 76.88 98 MET A CA 1
ATOM 775 C C . MET A 1 98 ? -8.552 3.438 14.823 1.00 76.88 98 MET A C 1
ATOM 777 O O . MET A 1 98 ? -9.326 2.576 15.241 1.00 76.88 98 MET A O 1
ATOM 781 N N . LYS A 1 99 ? -8.645 4.725 15.183 1.00 77.50 99 LYS A N 1
ATOM 782 C CA . LYS A 1 99 ? -9.689 5.257 16.071 1.00 77.50 99 LYS A CA 1
ATOM 783 C C . LYS A 1 99 ? -11.077 5.071 15.469 1.00 77.50 99 LYS A C 1
ATOM 785 O O . LYS A 1 99 ? -11.960 4.569 16.159 1.00 77.50 99 LYS A O 1
ATOM 790 N N . SER A 1 100 ? -11.268 5.403 14.191 1.00 77.56 100 SER A N 1
ATOM 791 C CA . SER A 1 100 ? -12.565 5.240 13.521 1.00 77.56 100 SER A CA 1
ATOM 792 C C . SER A 1 100 ? -13.022 3.775 13.487 1.00 77.56 100 SER A C 1
ATOM 794 O O . SER A 1 100 ? -14.161 3.476 13.848 1.00 77.56 100 SER A O 1
ATOM 796 N N . LEU A 1 101 ? -12.113 2.847 13.162 1.00 77.25 101 LEU A N 1
ATOM 797 C CA . LEU A 1 101 ? -12.374 1.409 13.158 1.00 77.25 101 LEU A CA 1
ATOM 798 C C . LEU A 1 101 ? -12.691 0.905 14.564 1.00 77.25 101 LEU A C 1
ATOM 800 O O . LEU A 1 101 ? -13.647 0.157 14.739 1.00 77.25 101 LEU A O 1
ATOM 804 N N . PHE A 1 102 ? -11.941 1.335 15.580 1.00 78.00 102 PHE A N 1
ATOM 805 C CA . PHE A 1 102 ? -12.216 0.970 16.966 1.00 78.00 102 PHE A CA 1
ATOM 806 C C . PHE A 1 102 ? -13.585 1.470 17.442 1.00 78.00 102 PHE A C 1
ATOM 808 O O . PHE A 1 102 ? -14.344 0.698 18.028 1.00 78.00 102 PHE A O 1
ATOM 815 N N . LEU A 1 103 ? -13.934 2.727 17.154 1.00 77.31 103 LEU A N 1
ATOM 816 C CA . LEU A 1 103 ? -15.231 3.298 17.520 1.00 77.31 103 LEU A CA 1
ATOM 817 C C . LEU A 1 103 ? -16.385 2.525 16.878 1.00 77.31 103 LEU A C 1
ATOM 819 O O . LEU A 1 103 ? -17.346 2.211 17.574 1.00 77.31 103 LEU A O 1
ATOM 823 N N . GLN A 1 104 ? -16.261 2.123 15.607 1.00 75.94 104 GLN A N 1
ATOM 824 C CA . GLN A 1 104 ? -17.259 1.284 14.931 1.00 75.94 104 GLN A CA 1
ATOM 825 C C . GLN A 1 104 ? -17.480 -0.080 15.605 1.00 75.94 104 GLN A C 1
ATOM 827 O O . GLN A 1 104 ? -18.535 -0.684 15.421 1.00 75.94 104 GLN A O 1
ATOM 832 N N . ARG A 1 105 ? -16.509 -0.585 16.379 1.00 73.50 105 ARG A N 1
ATOM 833 C CA . ARG A 1 105 ? -16.598 -1.876 17.085 1.00 73.50 105 ARG A CA 1
ATOM 834 C C . ARG A 1 105 ? -17.177 -1.764 18.493 1.00 73.50 105 ARG A C 1
ATOM 836 O O . ARG A 1 105 ? -17.510 -2.789 19.090 1.00 73.50 105 ARG A O 1
ATOM 843 N N . LEU A 1 106 ? -17.272 -0.557 19.045 1.00 74.81 106 LEU A N 1
ATOM 844 C CA . LEU A 1 106 ? -17.860 -0.350 20.362 1.00 74.81 106 LEU A CA 1
ATOM 845 C C . LEU A 1 106 ? -19.389 -0.482 20.296 1.00 74.81 106 LEU A C 1
ATOM 847 O O . LEU A 1 106 ? -19.989 -0.069 19.306 1.00 74.81 106 LEU A O 1
ATOM 851 N N . PRO A 1 107 ? -20.053 -1.000 21.343 1.00 73.88 107 PRO A N 1
ATOM 852 C CA . PRO A 1 107 ? -21.502 -0.996 21.426 1.00 73.88 107 PRO A CA 1
ATOM 853 C C . PRO A 1 107 ? -22.029 0.434 21.332 1.00 73.88 107 PRO A C 1
ATOM 855 O O . PRO A 1 107 ? -21.421 1.361 21.873 1.00 73.88 107 PRO A O 1
ATOM 858 N N . THR A 1 108 ? -23.193 0.608 20.711 1.00 71.56 108 THR A N 1
ATOM 859 C CA . THR A 1 108 ? -23.792 1.923 20.434 1.00 71.56 108 THR A CA 1
ATOM 860 C C . THR A 1 108 ? -23.900 2.798 21.687 1.00 71.56 108 THR A C 1
ATOM 862 O O . THR A 1 108 ? -23.686 4.004 21.612 1.00 71.56 108 THR A O 1
ATOM 865 N N . HIS A 1 109 ? -24.140 2.200 22.861 1.00 69.25 109 HIS A N 1
ATOM 866 C CA . HIS A 1 109 ? -24.193 2.940 24.126 1.00 69.25 109 HIS A CA 1
ATOM 867 C C . HIS A 1 109 ? -22.837 3.560 24.521 1.00 69.25 109 HIS A C 1
ATOM 869 O O . HIS A 1 109 ? -22.804 4.692 24.991 1.00 69.25 109 HIS A O 1
ATOM 875 N N . VAL A 1 110 ? -21.712 2.870 24.283 1.00 69.38 110 VAL A N 1
ATOM 876 C CA . VAL A 1 110 ? -20.362 3.396 24.557 1.00 69.38 110 VAL A CA 1
ATOM 877 C C . VAL A 1 110 ? -19.993 4.466 23.532 1.00 69.38 110 VAL A C 1
ATOM 879 O O . VAL A 1 110 ? -19.440 5.498 23.905 1.00 69.38 110 VAL A O 1
ATOM 882 N N . GLN A 1 111 ? -20.349 4.260 22.257 1.00 69.19 111 GLN A N 1
ATOM 883 C CA . GLN A 1 111 ? -20.146 5.264 21.206 1.00 69.19 111 GLN A CA 1
ATOM 884 C C . GLN A 1 111 ? -20.861 6.578 21.543 1.00 69.19 111 GLN A C 1
ATOM 886 O O . GLN A 1 111 ? -20.269 7.644 21.419 1.00 69.19 111 GLN A O 1
ATOM 891 N N . GLN A 1 112 ? -22.108 6.511 22.023 1.00 68.00 112 GLN A N 1
ATOM 892 C CA . GLN A 1 112 ? -22.884 7.695 22.402 1.00 68.00 112 GLN A CA 1
ATOM 893 C C . GLN A 1 112 ? -22.313 8.437 23.613 1.00 68.00 112 GLN A C 1
ATOM 895 O O . GLN A 1 112 ? -22.458 9.654 23.697 1.00 68.0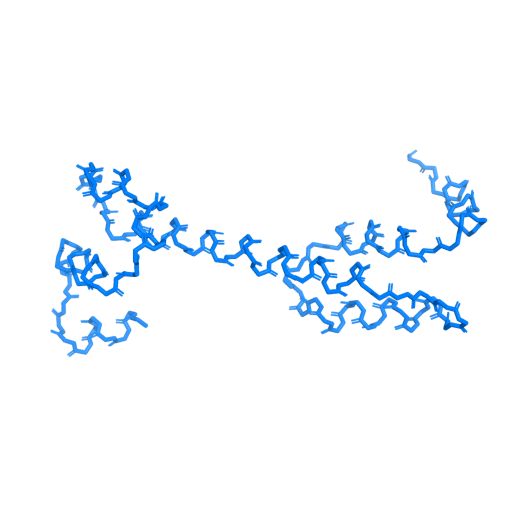0 112 GLN A O 1
ATOM 900 N N . ILE A 1 113 ? -21.684 7.730 24.554 1.00 70.12 113 ILE A N 1
ATOM 901 C CA . ILE A 1 113 ? -21.034 8.356 25.712 1.00 70.12 113 ILE A CA 1
ATOM 902 C C . ILE A 1 113 ? -19.738 9.045 25.274 1.00 70.12 113 ILE A C 1
ATOM 904 O O . ILE A 1 113 ? -19.522 10.204 25.615 1.00 70.12 113 ILE A O 1
ATOM 908 N N . LEU A 1 114 ? -18.913 8.375 24.464 1.00 65.94 114 LEU A N 1
ATOM 909 C CA . LEU A 1 114 ? -17.661 8.939 23.951 1.00 65.94 114 LEU A CA 1
ATOM 910 C C . LEU A 1 114 ? -17.897 10.125 23.007 1.00 65.94 114 LEU A C 1
ATOM 912 O O . LEU A 1 114 ? -17.227 11.140 23.136 1.00 65.94 114 LEU A O 1
ATOM 916 N N . A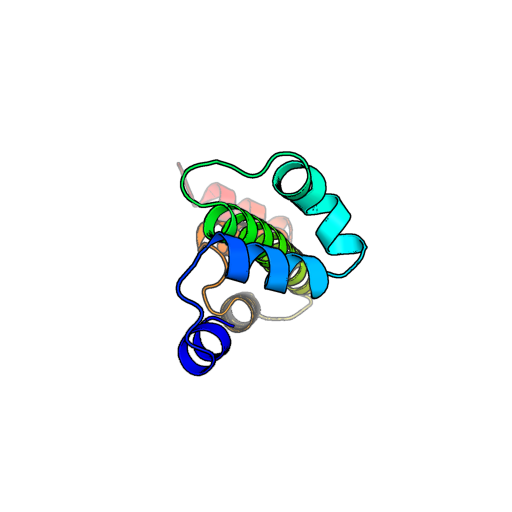LA A 1 115 ? -18.904 10.051 22.131 1.00 63.25 115 ALA A N 1
ATOM 917 C CA . ALA A 1 115 ? -19.275 11.150 21.236 1.00 63.25 115 ALA A CA 1
ATOM 918 C C . ALA A 1 115 ? -19.765 12.405 21.981 1.00 63.25 115 ALA A C 1
ATOM 920 O O . ALA A 1 115 ? -19.731 13.499 21.429 1.00 63.25 115 ALA A O 1
ATOM 921 N N . LYS A 1 116 ? -20.231 12.259 23.228 1.00 61.41 116 LYS A N 1
ATOM 922 C CA . LYS A 1 116 ? -20.615 13.386 24.092 1.00 61.41 116 LYS A CA 1
ATOM 923 C C . LYS A 1 116 ? -19.442 13.967 24.889 1.00 61.41 116 LYS A C 1
ATOM 925 O O . LYS A 1 116 ? -19.576 15.067 25.412 1.00 61.41 116 LYS A O 1
ATOM 930 N N . LEU A 1 117 ? -18.337 13.230 25.013 1.00 57.44 117 LEU A N 1
ATOM 931 C CA . LEU A 1 117 ? -17.148 13.605 25.788 1.00 57.44 117 LEU A CA 1
ATOM 932 C C . LEU A 1 117 ? -16.043 14.249 24.941 1.00 57.44 117 LEU A C 1
ATOM 934 O O . LEU A 1 117 ? -15.131 14.828 25.520 1.00 57.44 117 LEU A O 1
ATOM 938 N N . ASP A 1 118 ? -16.138 14.175 23.612 1.00 48.41 118 ASP A N 1
ATOM 939 C CA . ASP A 1 118 ? -15.201 14.798 22.670 1.00 48.41 118 ASP A CA 1
ATOM 940 C C . ASP A 1 118 ? -15.887 16.002 21.982 1.00 48.41 118 ASP A C 1
ATOM 942 O O . ASP A 1 118 ? -16.474 15.858 20.902 1.00 48.41 118 ASP A O 1
ATOM 946 N N . PRO A 1 119 ? -15.937 17.191 22.621 1.00 43.81 119 PRO A N 1
ATOM 947 C CA . PRO A 1 119 ? -16.369 18.401 21.941 1.00 43.81 119 PRO A CA 1
ATOM 948 C C . PRO A 1 119 ? -15.261 18.816 20.966 1.00 43.81 119 PRO A C 1
ATOM 950 O O . PRO A 1 119 ? -14.137 19.094 21.378 1.00 43.81 119 PRO A O 1
ATOM 953 N N . ARG A 1 120 ? -15.599 18.806 19.673 1.00 40.72 120 ARG A N 1
ATOM 954 C CA . ARG A 1 120 ? -14.802 19.412 18.596 1.00 40.72 120 ARG A CA 1
ATOM 955 C C . ARG A 1 120 ? -14.331 20.823 18.934 1.00 40.72 120 ARG A C 1
ATOM 957 O O . ARG A 1 120 ? -15.133 21.574 19.534 1.00 40.72 120 ARG A O 1
#

pLDDT: mean 75.67, std 7.7, range [40.72, 84.94]

Organism: Araneus ventricosus (NCBI:txid182803)

Nearest PDB structures (foldseek):
  6ecn-assembly2_D  TM=3.934E-01  e=8.164E-01  Human immunodeficiency virus 1
  6ecn-assembly2_E  TM=4.462E-01  e=5.056E+00  Human immunodeficiency virus 1

Solvent-accessible surface area (backbone atoms only — not comparable to full-atom values): 7142 Å² total; per-residue (Å²): 112,68,66,57,34,63,73,68,68,57,78,52,49,68,60,51,30,53,55,47,62,73,70,53,51,75,78,52,44,70,75,43,38,67,52,69,76,54,56,55,88,89,51,43,31,59,56,51,50,52,52,51,52,49,55,52,48,53,51,49,51,50,52,50,50,51,55,55,68,67,56,72,47,82,94,53,60,68,71,59,53,51,52,52,48,51,64,72,40,72,77,76,59,56,71,67,56,54,50,53,57,51,52,73,47,44,57,70,72,58,42,56,52,52,64,70,71,58,80,128

InterPro domains:
  IPR055469 Domain of unknown function DUF7041 [PF23055] (1-68)

Sequence (120 aa):
MESQFTLAGVTSEITKFHHIVVALKPKELEVVGDIVLNPPADEPYDALRKRLCSQYADSEDQRLRDLISSMQLGDRKPSRL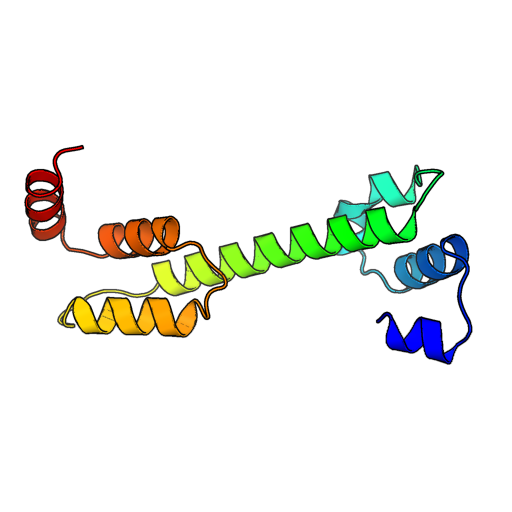LLEIRSKAENKISEELMKSLFLQRLPTHVQQILAKLDPR

Secondary structure (DSSP, 8-state):
-HHHHHHTT---HHHHHHHHHHH--HHHHHHHHHHHHS--SS-HHHHHHHHHHHHHHHHHHHHHHHHHHH---TTS-HHHHHHHHHHHHTT-S-HHHHHHHHHHHS-HHHHHHHHHH---